Protein AF-A0A0S3SIQ0-F1 (afdb_monomer)

Organism: NCBI:txid157739

Structure (mmCIF, N/CA/C/O backbone):
data_AF-A0A0S3SIQ0-F1
#
_entry.id   AF-A0A0S3SIQ0-F1
#
loop_
_atom_site.group_PDB
_atom_site.id
_atom_site.type_symbol
_atom_site.label_atom_id
_atom_site.label_alt_id
_atom_site.label_comp_id
_atom_site.label_asym_id
_atom_site.label_entity_id
_atom_site.label_seq_id
_atom_site.pdbx_PDB_ins_code
_atom_site.Cartn_x
_atom_site.Cartn_y
_atom_site.Cartn_z
_atom_site.occupancy
_atom_site.B_iso_or_equiv
_atom_site.auth_seq_id
_atom_site.auth_comp_id
_atom_site.auth_asym_id
_atom_site.auth_atom_id
_atom_site.pdbx_PDB_model_num
ATOM 1 N N . MET A 1 1 ? -36.159 7.176 10.124 1.00 36.25 1 MET A N 1
ATOM 2 C CA . MET A 1 1 ? -34.845 6.523 9.912 1.00 36.25 1 MET A CA 1
ATOM 3 C C . MET A 1 1 ? -35.014 5.472 8.821 1.00 36.25 1 MET A C 1
ATOM 5 O O . MET A 1 1 ? -35.773 4.533 9.019 1.00 36.25 1 MET A O 1
ATOM 9 N N . LYS A 1 2 ? -34.437 5.676 7.630 1.00 32.75 2 LYS A N 1
ATOM 10 C CA . LYS A 1 2 ? -34.607 4.753 6.494 1.00 32.75 2 LYS A CA 1
ATOM 11 C C . LYS A 1 2 ? -33.638 3.574 6.658 1.00 32.75 2 LYS A C 1
ATOM 13 O O . LYS A 1 2 ? -32.432 3.788 6.715 1.00 32.75 2 LYS A O 1
ATOM 18 N N . LYS A 1 3 ? -34.181 2.356 6.778 1.00 36.84 3 LYS A N 1
ATOM 19 C CA . LYS A 1 3 ? -33.429 1.091 6.832 1.00 36.84 3 LYS A CA 1
ATOM 20 C C . LYS A 1 3 ? -32.634 0.913 5.535 1.00 36.84 3 LYS A C 1
ATOM 22 O O . LYS A 1 3 ? -33.219 0.903 4.454 1.00 36.84 3 LYS A O 1
ATOM 27 N N . VAL A 1 4 ? -31.319 0.758 5.654 1.00 33.44 4 VAL A N 1
ATOM 28 C CA . VAL A 1 4 ? -30.451 0.325 4.555 1.00 33.44 4 VAL A CA 1
ATOM 29 C C . VAL A 1 4 ? -30.659 -1.181 4.376 1.00 33.44 4 VAL A C 1
ATOM 31 O O . VAL A 1 4 ? -30.561 -1.932 5.344 1.00 33.44 4 VAL A O 1
ATOM 34 N N . LYS A 1 5 ? -31.024 -1.613 3.165 1.00 36.88 5 LYS A N 1
ATOM 35 C CA . LYS A 1 5 ? -31.158 -3.036 2.817 1.00 36.88 5 LYS A CA 1
ATOM 36 C C . LYS A 1 5 ? -29.763 -3.669 2.662 1.00 36.88 5 LYS A C 1
ATOM 38 O O . LYS A 1 5 ? -28.873 -2.975 2.166 1.00 36.88 5 LYS A O 1
ATOM 43 N N . PRO A 1 6 ? -29.565 -4.950 3.026 1.00 37.06 6 PRO A N 1
ATOM 44 C CA . PRO A 1 6 ? -28.314 -5.651 2.759 1.00 37.06 6 PRO A CA 1
ATOM 45 C C . PRO A 1 6 ? -28.150 -5.833 1.250 1.00 37.06 6 PRO A C 1
ATOM 47 O O . PRO A 1 6 ? -29.109 -6.171 0.551 1.00 37.06 6 PRO A O 1
ATOM 50 N N . LEU A 1 7 ? -26.948 -5.553 0.754 1.00 34.66 7 LEU A N 1
ATOM 51 C CA . LEU A 1 7 ? -26.602 -5.709 -0.649 1.00 34.66 7 LEU A CA 1
ATOM 52 C C . LEU A 1 7 ? -26.601 -7.204 -0.988 1.00 34.66 7 LEU A C 1
ATOM 54 O O . LEU A 1 7 ? -25.866 -7.979 -0.387 1.00 34.66 7 LEU A O 1
ATOM 58 N N . LEU A 1 8 ? -27.481 -7.551 -1.922 1.00 37.09 8 LEU A N 1
ATOM 59 C CA . LEU A 1 8 ? -27.685 -8.844 -2.563 1.00 37.09 8 LEU A CA 1
ATOM 60 C C . LEU A 1 8 ? -26.378 -9.645 -2.716 1.00 37.09 8 LEU A C 1
ATOM 62 O O . LEU A 1 8 ? -25.477 -9.233 -3.449 1.00 37.09 8 LEU A O 1
ATOM 66 N N . GLU A 1 9 ? -26.305 -10.793 -2.040 1.00 37.03 9 GLU A N 1
ATOM 67 C CA . GLU A 1 9 ? -25.296 -11.815 -2.308 1.00 37.03 9 GLU A CA 1
ATOM 68 C C . GLU A 1 9 ? -25.496 -12.339 -3.734 1.00 37.03 9 GLU A C 1
ATOM 70 O O . GLU A 1 9 ? -26.557 -12.864 -4.076 1.00 37.03 9 GLU A O 1
ATOM 75 N N . ILE A 1 10 ? -24.483 -12.160 -4.582 1.00 32.88 10 ILE A N 1
ATOM 76 C CA . ILE A 1 10 ? -24.425 -12.789 -5.901 1.00 32.88 10 ILE A CA 1
ATOM 77 C C . ILE A 1 10 ? -23.584 -14.061 -5.735 1.00 32.88 10 ILE A C 1
ATOM 79 O O . ILE A 1 10 ? -22.395 -13.948 -5.421 1.00 32.88 10 ILE A O 1
ATOM 83 N N . PRO A 1 11 ? -24.153 -15.262 -5.939 1.00 31.03 11 PRO A N 1
ATOM 84 C CA . PRO A 1 11 ? -23.403 -16.499 -5.805 1.00 31.03 11 PRO A CA 1
ATOM 85 C C . PRO A 1 11 ? -22.402 -16.627 -6.958 1.00 31.03 11 PRO A C 1
ATOM 87 O O . PRO A 1 11 ? -22.773 -16.515 -8.126 1.00 31.03 11 PRO A O 1
ATOM 90 N N . GLY A 1 12 ? -21.130 -16.876 -6.628 1.00 34.91 12 GLY A N 1
ATOM 91 C CA . GLY A 1 12 ? -20.124 -17.341 -7.593 1.00 34.91 12 GLY A CA 1
ATOM 92 C C . GLY A 1 12 ? -19.044 -16.345 -8.034 1.00 34.91 12 GLY A C 1
ATOM 93 O O . GLY A 1 12 ? -18.314 -16.644 -8.973 1.00 34.91 12 GLY A O 1
ATOM 94 N N . ALA A 1 13 ? -18.880 -15.195 -7.373 1.00 33.84 13 ALA A N 1
ATOM 95 C CA . ALA A 1 13 ? -17.825 -14.226 -7.702 1.00 33.84 13 ALA A CA 1
ATOM 96 C C . ALA A 1 13 ? -16.795 -14.040 -6.570 1.00 33.84 13 ALA A C 1
ATOM 98 O O . ALA A 1 13 ? -16.450 -12.915 -6.203 1.00 33.84 13 ALA A O 1
ATOM 99 N N . GLU A 1 14 ? -16.237 -15.150 -6.084 1.00 39.62 14 GLU A N 1
ATOM 100 C CA . GLU A 1 14 ? -14.993 -15.241 -5.288 1.00 39.62 14 GLU A CA 1
ATOM 101 C C . GLU A 1 14 ? -13.758 -14.865 -6.144 1.00 39.62 14 GLU A C 1
ATOM 103 O O . GLU A 1 14 ? -12.730 -15.539 -6.166 1.00 39.62 14 GLU A O 1
ATOM 108 N N . SER A 1 15 ? -13.856 -13.802 -6.946 1.00 45.03 15 SER A N 1
ATOM 109 C CA . SER A 1 15 ? -12.747 -13.308 -7.756 1.00 45.03 15 SER A CA 1
ATOM 110 C C . SER A 1 15 ? -12.160 -12.090 -7.068 1.00 45.03 15 SER A C 1
ATOM 112 O O . SER A 1 15 ? -12.886 -11.167 -6.712 1.00 45.03 15 SER A O 1
ATOM 114 N N . LYS A 1 16 ? -10.832 -12.067 -6.928 1.00 47.09 16 LYS A N 1
ATOM 115 C CA . LYS A 1 16 ? -10.005 -10.963 -6.404 1.00 47.09 16 LYS A CA 1
ATOM 116 C C . LYS A 1 16 ? -10.509 -9.560 -6.808 1.00 47.09 16 LYS A C 1
ATOM 118 O O . LYS A 1 16 ? -10.341 -8.606 -6.064 1.00 47.09 16 LYS A O 1
ATOM 123 N N . LEU A 1 17 ? -11.194 -9.429 -7.942 1.00 40.84 17 LEU A N 1
ATOM 124 C CA . LEU A 1 17 ? -11.842 -8.212 -8.423 1.00 40.84 17 LEU A CA 1
ATOM 125 C C . LEU A 1 17 ? -12.930 -7.624 -7.490 1.00 40.84 17 LEU A C 1
ATOM 127 O O . LEU A 1 17 ? -13.085 -6.404 -7.458 1.00 40.84 17 LEU A O 1
ATOM 131 N N . SER A 1 18 ? -13.686 -8.434 -6.740 1.00 50.06 18 SER A N 1
ATOM 132 C CA . SER A 1 18 ? -14.728 -7.956 -5.809 1.00 50.06 18 SER A CA 1
ATOM 133 C C . SER A 1 18 ? -14.123 -7.252 -4.588 1.00 50.06 18 SER A C 1
ATOM 135 O O . SER A 1 18 ? -14.560 -6.158 -4.229 1.00 50.06 18 SER A O 1
ATOM 137 N N . LEU A 1 19 ? -13.034 -7.804 -4.044 1.00 50.53 19 LEU A N 1
ATOM 138 C CA . LEU A 1 19 ? -12.2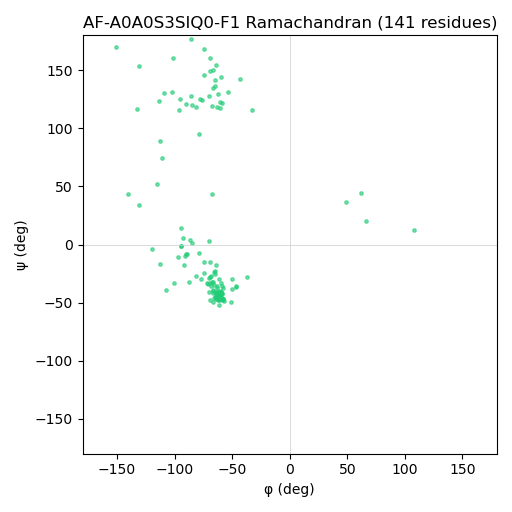03 -7.190 -3.000 1.00 50.53 19 LEU A CA 1
ATOM 139 C C . LEU A 1 19 ? -11.618 -5.841 -3.450 1.00 50.53 19 LEU A C 1
ATOM 141 O O . LEU A 1 19 ? -11.671 -4.857 -2.715 1.00 50.53 19 LEU A O 1
ATOM 145 N N . TRP A 1 20 ? -11.136 -5.748 -4.692 1.00 46.38 20 TRP A N 1
ATOM 146 C CA . TRP A 1 20 ? -10.604 -4.492 -5.238 1.00 46.38 20 TRP A CA 1
ATOM 147 C C . TRP A 1 20 ? -11.689 -3.442 -5.519 1.00 46.38 20 TRP A C 1
ATOM 149 O O . TRP A 1 20 ? -11.465 -2.248 -5.317 1.00 46.38 20 TRP A O 1
ATOM 159 N N . LYS A 1 21 ? -12.892 -3.861 -5.925 1.00 42.53 21 LYS A N 1
ATOM 160 C CA . LYS A 1 21 ? -14.045 -2.957 -6.067 1.00 42.53 21 LYS A CA 1
ATOM 161 C C . LYS A 1 21 ? -14.503 -2.403 -4.714 1.00 42.53 21 LYS A C 1
ATOM 163 O O . LYS A 1 21 ? -14.793 -1.211 -4.625 1.00 42.53 21 LYS A O 1
ATOM 168 N N . ALA A 1 22 ? -14.503 -3.226 -3.662 1.00 52.00 22 ALA A N 1
ATOM 169 C CA . ALA A 1 22 ? -14.759 -2.776 -2.294 1.00 52.00 22 ALA A CA 1
ATOM 170 C C . ALA A 1 22 ? -13.680 -1.789 -1.798 1.00 52.00 22 ALA A C 1
ATOM 172 O O . ALA A 1 22 ? -14.015 -0.782 -1.172 1.00 52.00 22 ALA A O 1
ATOM 173 N N . ASN A 1 23 ? -12.409 -2.001 -2.170 1.00 51.56 23 ASN A N 1
ATOM 174 C CA . ASN A 1 23 ? -11.309 -1.075 -1.868 1.00 51.56 23 ASN A CA 1
ATOM 175 C C . ASN A 1 23 ? -11.546 0.333 -2.440 1.00 51.56 23 ASN A C 1
ATOM 177 O O . ASN A 1 23 ? -11.226 1.313 -1.774 1.00 51.56 23 ASN A O 1
ATOM 181 N N . LEU A 1 24 ? -12.169 0.472 -3.617 1.00 49.06 24 LEU A N 1
ATOM 182 C CA . LEU A 1 24 ? -12.408 1.784 -4.235 1.00 49.06 24 LEU A CA 1
ATOM 183 C C . LEU A 1 24 ? -13.416 2.659 -3.468 1.00 49.06 24 LEU A C 1
ATOM 185 O O . LEU A 1 24 ? -13.282 3.882 -3.432 1.00 49.06 24 LEU A O 1
ATOM 189 N N . ALA A 1 25 ? -14.410 2.057 -2.810 1.00 45.50 25 ALA A N 1
ATOM 190 C CA . ALA A 1 25 ? -15.337 2.803 -1.953 1.00 45.50 25 ALA A CA 1
ATOM 191 C C . ALA A 1 25 ? -14.625 3.400 -0.719 1.00 45.50 25 ALA A C 1
ATOM 193 O O . ALA A 1 25 ? -15.046 4.429 -0.185 1.00 45.50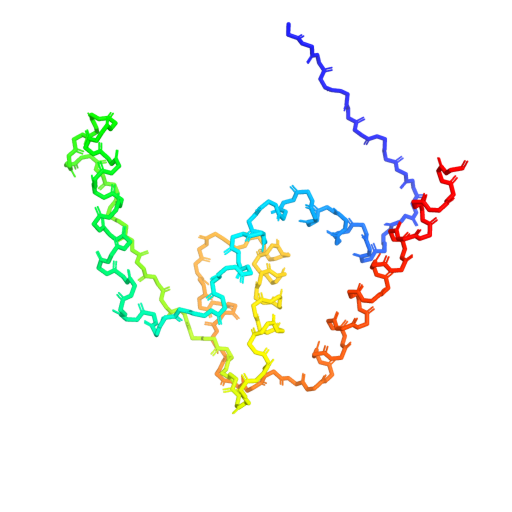 25 ALA A O 1
ATOM 194 N N . LEU A 1 26 ? -13.494 2.801 -0.329 1.00 47.78 26 LEU A N 1
ATOM 195 C CA . LEU A 1 26 ? -12.584 3.261 0.719 1.00 47.78 26 LEU A CA 1
ATOM 196 C C . LEU A 1 26 ? -11.441 4.148 0.180 1.00 47.78 26 LEU A C 1
ATOM 198 O O . LEU A 1 26 ? -10.584 4.544 0.962 1.00 47.78 26 LEU A O 1
ATOM 202 N N . MET A 1 27 ? -11.433 4.506 -1.117 1.00 42.16 27 MET A N 1
ATOM 203 C CA . MET A 1 27 ? -10.381 5.292 -1.796 1.00 42.16 27 MET A CA 1
ATOM 204 C C . MET A 1 27 ? -10.627 6.809 -1.886 1.00 42.16 27 MET A C 1
ATOM 206 O O . MET A 1 27 ? -9.888 7.515 -2.571 1.00 42.16 27 MET A O 1
ATOM 210 N N . LYS A 1 28 ? -11.582 7.375 -1.139 1.00 40.41 28 LYS A N 1
ATOM 211 C CA . LYS A 1 28 ? -11.570 8.825 -0.834 1.00 40.41 28 LYS A CA 1
ATOM 212 C C . LYS A 1 28 ? -10.188 9.364 -0.376 1.00 40.41 28 LYS A C 1
ATOM 214 O O . LYS A 1 28 ? -9.844 10.470 -0.786 1.00 40.41 28 LYS A O 1
ATOM 219 N N . PRO A 1 29 ? -9.352 8.619 0.376 1.00 42.19 29 PRO A N 1
ATOM 220 C CA . PRO A 1 29 ? -7.973 9.012 0.681 1.00 42.19 29 PRO A CA 1
ATOM 221 C C . PRO A 1 29 ? -6.985 8.987 -0.499 1.00 42.19 29 PRO A C 1
ATOM 223 O O . PRO A 1 29 ? -5.924 9.592 -0.381 1.00 42.19 29 PRO A O 1
ATOM 226 N N . LEU A 1 30 ? -7.281 8.354 -1.643 1.00 36.59 30 LEU A N 1
ATOM 227 C CA . LEU A 1 30 ? -6.307 8.275 -2.745 1.00 36.59 30 LEU A CA 1
ATOM 228 C C . LEU A 1 30 ? -6.137 9.598 -3.503 1.00 36.59 30 LEU A C 1
ATOM 230 O O . LEU A 1 30 ? -5.060 9.869 -4.027 1.00 36.59 30 LEU A O 1
ATOM 234 N N . LYS A 1 31 ? -7.155 10.470 -3.478 1.00 31.22 31 LYS A N 1
ATOM 235 C CA . LYS A 1 31 ? -7.026 11.848 -3.976 1.00 31.22 31 LYS A CA 1
ATOM 236 C C . LYS A 1 31 ? -6.067 12.678 -3.109 1.00 31.22 31 LYS A C 1
ATOM 238 O O . LYS A 1 31 ? -5.345 13.505 -3.644 1.00 31.22 31 LYS A O 1
ATOM 243 N N . ALA A 1 32 ? -6.004 12.399 -1.804 1.00 34.59 32 ALA A N 1
ATOM 244 C CA . ALA A 1 32 ? -5.030 13.012 -0.897 1.00 34.59 32 ALA A CA 1
ATOM 245 C C . ALA A 1 32 ? -3.624 12.397 -1.042 1.00 34.59 32 ALA A C 1
ATOM 247 O O . ALA A 1 32 ? -2.625 13.079 -0.837 1.00 34.59 32 ALA A O 1
ATOM 248 N N . ALA A 1 33 ? -3.532 11.118 -1.424 1.00 35.84 33 ALA A N 1
ATOM 249 C CA . ALA A 1 33 ? -2.256 10.436 -1.637 1.00 35.84 33 ALA A CA 1
ATOM 250 C C . ALA A 1 33 ? -1.521 10.915 -2.903 1.00 35.84 33 ALA A C 1
ATOM 252 O O . ALA A 1 33 ? -0.293 10.980 -2.895 1.00 35.84 33 ALA A O 1
ATOM 253 N N . LEU A 1 34 ? -2.247 11.291 -3.966 1.00 35.91 34 LEU A N 1
ATOM 254 C CA . LEU A 1 34 ? -1.637 11.805 -5.201 1.00 35.91 34 LEU A CA 1
ATOM 255 C C . LEU A 1 34 ? -1.009 13.200 -5.024 1.00 35.91 34 LEU A C 1
ATOM 257 O O . LEU A 1 34 ? -0.022 13.507 -5.679 1.00 35.91 34 LEU A O 1
ATOM 261 N N . GLU A 1 35 ? -1.522 14.023 -4.103 1.00 31.83 35 GLU A N 1
ATOM 262 C CA . GLU A 1 35 ? -0.885 15.297 -3.718 1.00 31.83 35 GLU A CA 1
ATOM 263 C C . GLU A 1 35 ? 0.364 15.092 -2.836 1.00 31.83 35 GLU A C 1
ATOM 265 O O . GLU A 1 35 ? 1.185 15.996 -2.693 1.00 31.83 35 GLU A O 1
ATOM 270 N N . PHE A 1 36 ? 0.550 13.895 -2.269 1.00 38.72 36 PHE A N 1
ATOM 271 C CA . PHE A 1 36 ? 1.625 13.587 -1.321 1.00 38.72 36 PHE A CA 1
ATOM 272 C C . PHE A 1 36 ? 2.913 13.057 -1.968 1.00 38.72 36 PHE A C 1
ATOM 274 O O . PHE A 1 36 ? 3.940 12.973 -1.294 1.00 38.72 36 PHE A O 1
ATOM 281 N N . SER A 1 37 ? 2.903 12.725 -3.266 1.00 36.69 37 SER A N 1
ATOM 282 C CA . SER A 1 37 ? 4.063 12.152 -3.976 1.00 36.69 37 SER A CA 1
ATOM 283 C C . SER A 1 37 ? 5.221 13.137 -4.189 1.00 36.69 37 SER A C 1
ATOM 285 O O . SER A 1 37 ? 6.218 12.792 -4.816 1.00 36.69 37 SER A O 1
ATOM 287 N N . MET A 1 38 ? 5.093 14.361 -3.672 1.00 34.22 38 MET A N 1
ATOM 288 C CA . MET A 1 38 ? 6.037 15.460 -3.843 1.00 34.22 38 MET A CA 1
ATOM 289 C C . MET A 1 38 ? 6.389 16.121 -2.498 1.00 34.22 38 MET A C 1
ATOM 291 O O . MET A 1 38 ? 6.550 17.333 -2.444 1.00 34.22 38 MET A O 1
ATOM 295 N N . TRP A 1 39 ? 6.453 15.380 -1.384 1.00 38.84 39 TRP A N 1
ATOM 296 C CA . TRP A 1 39 ? 6.737 15.961 -0.058 1.00 38.84 39 TRP A CA 1
ATOM 297 C C . TRP A 1 39 ? 7.848 15.219 0.718 1.00 38.84 39 TRP A C 1
ATOM 299 O O . TRP A 1 39 ? 8.118 14.049 0.454 1.00 38.84 39 TRP A O 1
ATOM 309 N N . PRO A 1 40 ? 8.554 15.923 1.626 1.00 41.72 40 PRO A N 1
ATOM 310 C CA . PRO A 1 40 ? 9.903 15.583 2.082 1.00 41.72 40 PRO A CA 1
ATOM 311 C C . PRO A 1 40 ? 9.946 14.384 3.039 1.00 41.72 40 PRO A C 1
ATOM 313 O O . PRO A 1 40 ? 8.928 13.938 3.560 1.00 41.72 40 PRO A O 1
ATOM 316 N N . HIS A 1 41 ? 11.158 13.881 3.299 1.00 49.75 41 HIS A N 1
ATOM 317 C CA . HIS A 1 41 ? 11.426 12.735 4.171 1.00 49.75 41 HIS A CA 1
ATOM 318 C C . HIS A 1 41 ? 10.611 12.751 5.491 1.00 49.75 41 HIS A C 1
ATOM 320 O O . HIS A 1 41 ? 10.484 13.818 6.110 1.00 49.75 41 HIS A O 1
ATOM 326 N N . PRO A 1 42 ? 10.135 11.581 5.984 1.00 47.94 42 PRO A N 1
ATOM 327 C CA . PRO A 1 42 ? 9.179 11.445 7.101 1.00 47.94 42 PRO A CA 1
ATOM 328 C C . PRO A 1 42 ? 9.537 12.225 8.375 1.00 47.94 42 PRO A C 1
ATOM 330 O O . PRO A 1 42 ? 8.661 12.683 9.112 1.00 47.94 42 PRO A O 1
ATO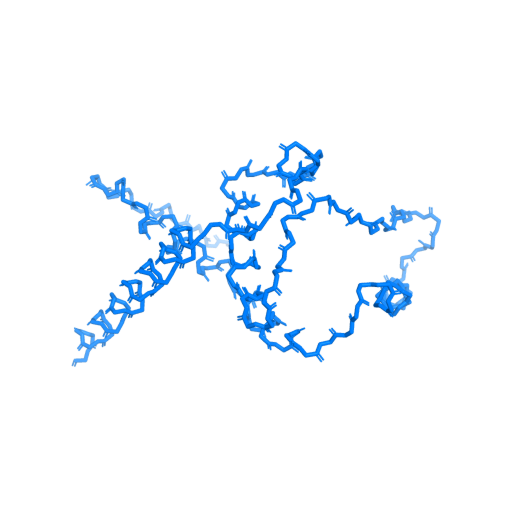M 333 N N . LEU A 1 43 ? 10.835 12.421 8.612 1.00 49.69 43 LEU A N 1
ATOM 334 C CA . LEU A 1 43 ? 11.386 13.125 9.770 1.00 49.69 43 LEU A CA 1
ATOM 335 C C . LEU A 1 43 ? 11.021 14.622 9.808 1.00 49.69 43 LEU A C 1
ATOM 337 O O . LEU A 1 43 ? 10.977 15.213 10.881 1.00 49.69 43 LEU A O 1
ATOM 341 N N . THR A 1 44 ? 10.692 15.232 8.666 1.00 56.59 44 THR A N 1
ATOM 342 C CA . THR A 1 44 ? 10.342 16.665 8.572 1.00 56.59 44 THR A CA 1
ATOM 343 C C . THR A 1 44 ? 8.838 16.949 8.699 1.00 56.59 44 THR A C 1
ATOM 345 O O . THR A 1 44 ? 8.436 18.080 8.981 1.00 56.59 44 THR A O 1
ATOM 348 N N . LEU A 1 45 ? 7.993 15.927 8.524 1.00 62.00 45 LEU A N 1
ATOM 349 C CA . LEU A 1 45 ? 6.529 16.030 8.584 1.00 62.00 45 LEU A CA 1
ATOM 350 C C . LEU A 1 45 ? 5.976 15.868 10.002 1.00 62.00 45 LEU A C 1
ATOM 352 O O . LEU A 1 45 ? 4.985 16.510 10.351 1.00 62.00 45 LEU A O 1
ATOM 356 N N . SER A 1 46 ? 6.634 15.051 10.827 1.00 68.81 46 SER A N 1
ATOM 357 C CA . SER A 1 46 ? 6.194 14.727 12.190 1.00 68.81 46 SER A CA 1
ATOM 358 C C . SER A 1 46 ? 5.864 15.967 13.048 1.00 68.81 46 SER A C 1
ATOM 360 O O . SER A 1 46 ? 4.740 16.048 13.559 1.00 68.81 46 SER A O 1
ATOM 362 N N . PRO A 1 47 ? 6.732 17.001 13.136 1.00 75.44 47 PRO A N 1
ATOM 363 C CA . PRO A 1 47 ? 6.437 18.187 13.943 1.00 75.44 47 PRO A CA 1
ATOM 364 C C . PRO A 1 47 ? 5.245 18.997 13.418 1.00 75.44 47 PRO A C 1
ATOM 366 O O . PRO A 1 47 ? 4.482 19.560 14.205 1.00 75.44 47 PRO A O 1
ATOM 369 N N . LYS A 1 48 ? 5.068 19.054 12.090 1.00 80.62 48 LYS A N 1
ATOM 370 C CA . LYS A 1 48 ? 3.966 19.789 11.451 1.00 80.62 48 LYS A CA 1
ATOM 371 C C . LYS A 1 48 ? 2.631 19.104 11.726 1.00 80.62 48 LYS A C 1
ATOM 373 O O . LYS A 1 48 ? 1.699 19.760 12.175 1.00 80.62 48 LYS A O 1
ATOM 378 N N . ILE A 1 49 ? 2.569 17.785 11.537 1.00 79.06 49 ILE A N 1
ATOM 379 C CA . ILE A 1 49 ? 1.367 16.982 11.796 1.00 79.06 49 ILE A CA 1
ATOM 380 C C . ILE A 1 49 ? 0.966 17.082 13.272 1.00 79.06 49 ILE A C 1
ATOM 38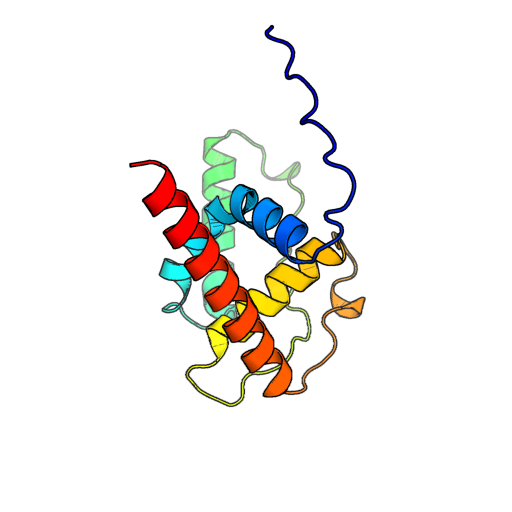2 O O . ILE A 1 49 ? -0.207 17.298 13.578 1.00 79.06 49 ILE A O 1
ATOM 386 N N . LEU A 1 50 ? 1.933 16.976 14.190 1.00 79.06 50 LEU A N 1
ATOM 387 C CA . LEU A 1 50 ? 1.662 17.076 15.623 1.00 79.06 50 LEU A CA 1
ATOM 388 C C . LEU A 1 50 ? 1.096 18.455 15.998 1.00 79.06 50 LEU A C 1
ATOM 390 O O . LEU A 1 50 ? 0.101 18.532 16.719 1.00 79.06 50 LEU A O 1
ATOM 394 N N . ARG A 1 51 ? 1.676 19.535 15.457 1.00 80.44 51 ARG A N 1
ATOM 395 C CA . ARG A 1 51 ? 1.202 20.910 15.676 1.00 80.44 51 ARG A CA 1
ATOM 396 C C . ARG A 1 51 ? -0.199 21.135 15.102 1.00 80.44 51 ARG A C 1
ATOM 398 O O . ARG A 1 51 ? -1.037 21.744 15.762 1.00 80.44 51 ARG A O 1
ATOM 405 N N . SER A 1 52 ? -0.477 20.622 13.904 1.00 82.25 52 SER A N 1
ATOM 406 C CA . SER A 1 52 ? -1.810 20.695 13.293 1.00 82.25 52 SER A CA 1
ATOM 407 C C . SER A 1 52 ? -2.858 19.944 14.117 1.00 82.25 52 SER A C 1
ATOM 409 O O . SER A 1 52 ? -3.952 20.464 14.338 1.00 82.25 52 SER A O 1
ATOM 411 N N . LEU A 1 53 ? -2.525 18.755 14.632 1.00 77.81 53 LEU A N 1
ATOM 412 C CA . LEU A 1 53 ? -3.424 17.994 15.501 1.00 77.81 53 LEU A CA 1
ATOM 413 C C . LEU A 1 53 ? -3.697 18.728 16.820 1.00 77.81 53 LEU A C 1
ATOM 415 O O . LEU A 1 53 ? -4.831 18.746 17.309 1.00 77.81 53 LEU A O 1
ATOM 419 N N . GLU A 1 54 ? -2.666 19.344 17.397 1.00 81.25 54 GLU A N 1
ATOM 420 C CA . GLU A 1 54 ? -2.815 20.153 18.600 1.00 81.25 54 GLU A CA 1
ATOM 421 C C . GLU A 1 54 ? -3.757 21.338 18.360 1.00 81.25 54 GLU A C 1
ATOM 423 O O . GLU A 1 54 ? -4.689 21.536 19.143 1.00 81.25 54 GLU A O 1
ATOM 428 N N . ALA A 1 55 ? -3.562 22.079 17.267 1.00 83.25 55 ALA A N 1
ATOM 429 C CA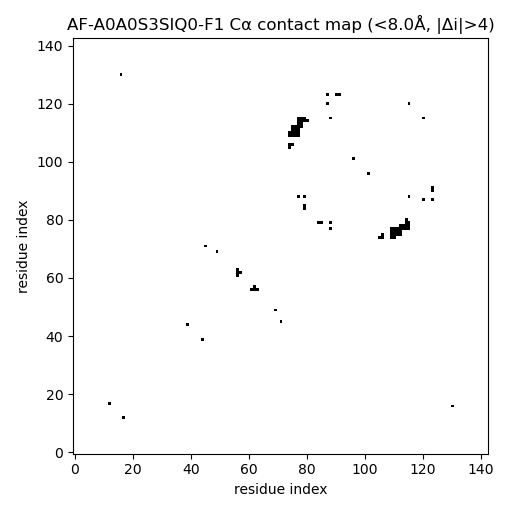 . ALA A 1 55 ? -4.421 23.195 16.882 1.00 83.25 55 ALA A CA 1
ATOM 430 C C . ALA A 1 55 ? -5.881 22.754 16.682 1.00 83.25 55 ALA A C 1
ATOM 432 O O . ALA A 1 55 ? -6.785 23.351 17.264 1.00 83.25 55 ALA A O 1
ATOM 433 N N . HIS A 1 56 ? -6.120 21.660 15.951 1.00 82.19 56 HIS A N 1
ATOM 434 C CA . HIS A 1 56 ? -7.465 21.102 15.771 1.00 82.19 56 HIS A CA 1
ATOM 435 C C . HIS A 1 56 ? -8.122 20.721 17.108 1.00 82.19 56 HIS A C 1
ATOM 437 O O . HIS A 1 56 ? -9.298 20.998 17.334 1.00 82.19 56 HIS A O 1
ATOM 443 N N . SER A 1 57 ? -7.361 20.119 18.026 1.00 79.44 57 SER A N 1
ATOM 444 C CA . SER A 1 57 ? -7.873 19.744 19.351 1.00 79.44 57 SER A CA 1
ATOM 445 C C . SER A 1 57 ? -8.306 20.965 20.167 1.00 79.44 57 SER A C 1
ATOM 447 O O . SER A 1 57 ? -9.356 20.927 20.807 1.00 79.44 57 SER A O 1
ATOM 449 N N . ARG A 1 58 ? -7.523 22.055 20.110 1.00 82.69 58 ARG A N 1
ATOM 450 C CA . ARG A 1 58 ? -7.851 23.331 20.766 1.00 82.69 58 ARG A CA 1
ATOM 451 C C . ARG A 1 58 ? -9.140 23.930 20.198 1.00 82.69 58 ARG A C 1
ATOM 453 O O . ARG A 1 58 ? -10.006 24.320 20.971 1.00 82.69 58 ARG A O 1
ATOM 460 N N . LEU A 1 59 ? -9.305 23.923 18.872 1.00 86.00 59 LEU A N 1
ATOM 461 C CA . LEU A 1 59 ? -10.532 24.394 18.209 1.00 86.00 59 LEU A CA 1
ATOM 462 C C . LEU A 1 59 ? -11.776 23.585 18.604 1.00 86.00 59 LEU A C 1
ATOM 464 O O . LEU A 1 59 ? -12.878 24.118 18.633 1.00 86.00 59 LEU A O 1
ATOM 468 N N . ARG A 1 60 ? -11.607 22.301 18.927 1.00 83.06 60 ARG A N 1
ATOM 469 C CA . ARG A 1 60 ? -12.691 21.412 19.372 1.00 83.06 60 ARG A CA 1
ATOM 470 C C . ARG A 1 60 ? -12.982 21.501 20.875 1.00 83.06 60 ARG A C 1
ATOM 472 O O . ARG A 1 60 ? -13.831 20.753 21.347 1.00 83.06 60 ARG A O 1
ATOM 479 N N . GLY A 1 61 ? -12.274 22.355 21.622 1.00 83.00 61 GLY A N 1
ATOM 480 C CA . GLY A 1 61 ? -12.434 22.487 23.074 1.00 83.00 61 GLY A CA 1
ATOM 481 C C . GLY A 1 61 ? -12.003 21.246 23.863 1.00 83.00 61 GLY A C 1
ATOM 482 O O . GLY A 1 61 ? -12.436 21.064 24.996 1.00 83.00 61 GLY A O 1
ATOM 483 N N . VAL A 1 62 ? -11.177 20.367 23.278 1.00 76.12 62 VAL A N 1
ATOM 484 C CA . VAL A 1 62 ? -10.732 19.130 23.936 1.00 76.12 62 VAL A CA 1
ATOM 485 C C . VAL A 1 62 ? -9.508 19.434 24.814 1.00 76.12 62 VAL A C 1
ATOM 487 O O . VAL A 1 62 ? -8.479 19.859 24.274 1.00 76.12 62 VAL A O 1
ATOM 490 N N . PRO A 1 63 ? -9.571 19.203 26.143 1.00 67.69 63 PRO A N 1
ATOM 491 C CA . PRO A 1 63 ? -8.454 19.455 27.050 1.00 67.69 63 PRO A CA 1
ATOM 492 C C . PRO A 1 63 ? -7.216 18.638 26.678 1.00 67.69 63 PRO A C 1
ATOM 494 O O . PRO A 1 63 ? -7.312 17.484 26.266 1.00 67.69 63 PRO A O 1
ATOM 497 N N . SER A 1 64 ? -6.025 19.210 26.862 1.00 62.34 64 SER A N 1
ATOM 498 C CA . SER A 1 64 ? -4.766 18.564 26.477 1.00 62.34 64 SER A CA 1
ATOM 499 C C . SER A 1 64 ? -4.446 17.283 27.257 1.00 62.34 64 SER A C 1
ATOM 501 O O . SER A 1 64 ? -3.737 16.425 26.730 1.00 62.34 64 SER A O 1
ATOM 503 N N . ILE A 1 65 ? -4.989 17.168 28.472 1.00 61.84 65 ILE A N 1
ATOM 504 C CA . ILE A 1 65 ? -4.701 16.143 29.487 1.00 61.84 65 ILE A CA 1
ATOM 505 C C . ILE A 1 65 ? -5.462 14.830 29.229 1.00 61.84 65 ILE A C 1
ATOM 507 O O . ILE A 1 65 ? -4.964 13.762 29.566 1.00 61.84 65 ILE A O 1
ATOM 511 N N . SER A 1 66 ? -6.627 14.870 28.570 1.00 58.81 66 SER A N 1
ATOM 512 C CA . SER A 1 66 ? -7.418 13.668 28.241 1.00 58.81 66 SER A CA 1
ATOM 513 C C . SER A 1 66 ? -7.005 13.000 26.922 1.00 58.81 66 SER A C 1
ATOM 515 O O . SER A 1 66 ? -7.642 12.048 26.469 1.00 58.81 66 SER A O 1
ATOM 517 N N . ARG A 1 67 ? -5.950 13.498 26.263 1.00 62.72 67 ARG A N 1
ATOM 518 C CA . ARG A 1 67 ? -5.565 13.048 24.922 1.00 62.72 67 ARG A CA 1
ATOM 519 C C . ARG A 1 67 ? -4.679 11.812 24.980 1.00 62.72 67 ARG A C 1
ATOM 521 O O . ARG A 1 67 ? -3.598 11.834 25.567 1.00 62.72 67 ARG A O 1
ATOM 528 N N . LYS A 1 68 ? -5.063 10.773 24.233 1.00 66.88 68 LYS A N 1
ATOM 529 C CA . LYS A 1 68 ? -4.126 9.719 23.834 1.00 66.88 68 LYS A CA 1
ATOM 530 C C . LYS A 1 68 ? -3.013 10.375 23.012 1.00 66.88 68 LYS A C 1
ATOM 532 O O . LYS A 1 68 ? -3.282 10.976 21.971 1.00 66.88 68 LYS A O 1
ATOM 537 N N . LYS A 1 69 ? -1.772 10.314 23.503 1.00 70.94 69 LYS A N 1
ATOM 538 C CA . LYS A 1 69 ? -0.609 10.891 22.817 1.00 70.94 69 LYS A CA 1
ATOM 539 C C . LYS A 1 69 ? -0.488 10.245 21.438 1.00 70.94 69 LYS A C 1
ATOM 541 O O . LYS A 1 69 ? -0.384 9.023 21.347 1.00 70.94 69 LYS A O 1
ATOM 546 N N . MET A 1 70 ? -0.520 11.053 20.378 1.00 71.69 70 MET A N 1
ATOM 547 C CA . MET A 1 70 ? -0.289 10.540 19.031 1.00 71.69 70 MET A CA 1
ATOM 548 C C . MET A 1 70 ? 1.127 9.975 18.953 1.00 71.69 70 MET A C 1
ATOM 550 O O . MET A 1 70 ? 2.090 10.634 19.347 1.00 71.69 70 MET A O 1
ATOM 554 N N . GLN A 1 71 ? 1.231 8.749 18.455 1.00 73.31 71 GLN A N 1
ATOM 555 C CA . GLN A 1 71 ? 2.497 8.076 18.221 1.00 73.31 71 GLN A CA 1
ATOM 556 C C . GLN A 1 71 ? 2.663 7.904 16.718 1.00 73.31 71 GLN A C 1
ATOM 558 O O . GLN A 1 71 ? 1.796 7.341 16.054 1.00 73.31 71 GLN A O 1
ATOM 563 N N . ILE A 1 72 ? 3.767 8.423 16.191 1.00 76.44 72 ILE A N 1
ATOM 564 C CA . ILE A 1 72 ? 4.191 8.141 14.824 1.00 76.44 72 ILE A CA 1
ATOM 565 C C . ILE A 1 72 ? 5.077 6.906 14.903 1.00 76.44 72 ILE A C 1
ATOM 567 O O . ILE A 1 72 ? 6.078 6.905 15.617 1.00 76.44 72 ILE A O 1
ATOM 571 N N . ILE A 1 73 ? 4.674 5.858 14.195 1.00 78.56 73 ILE A N 1
ATOM 572 C CA . ILE A 1 73 ? 5.406 4.600 14.109 1.00 78.56 73 ILE A CA 1
ATOM 573 C C . ILE A 1 73 ? 5.979 4.516 12.701 1.00 78.56 73 ILE A C 1
ATOM 575 O O . ILE A 1 73 ? 5.253 4.700 11.725 1.00 78.56 73 ILE A O 1
ATOM 579 N N . THR A 1 74 ? 7.271 4.221 12.610 1.00 80.50 74 THR A N 1
ATOM 580 C CA . THR A 1 74 ? 7.955 3.965 11.341 1.00 80.50 74 THR A CA 1
ATOM 581 C C . THR A 1 74 ? 8.351 2.493 11.322 1.00 80.50 74 THR A C 1
ATOM 583 O O . THR A 1 74 ? 9.419 2.156 11.836 1.00 80.50 74 THR A O 1
ATOM 586 N N . PRO A 1 75 ? 7.481 1.597 10.828 1.00 83.25 75 PRO A N 1
ATOM 587 C CA . PRO A 1 75 ? 7.815 0.185 10.746 1.00 83.25 75 PRO A CA 1
ATOM 588 C C . PRO A 1 75 ? 8.896 -0.061 9.686 1.00 83.25 75 PRO A C 1
ATOM 590 O O . PRO A 1 75 ? 9.122 0.763 8.794 1.00 83.25 75 PRO A O 1
ATOM 593 N N . ASN A 1 76 ? 9.570 -1.204 9.788 1.00 84.69 76 ASN A N 1
ATOM 594 C CA . ASN A 1 76 ? 10.618 -1.581 8.850 1.00 84.69 76 ASN A CA 1
ATOM 595 C C . ASN A 1 76 ? 10.004 -2.126 7.549 1.00 84.69 76 ASN A C 1
ATOM 597 O O . ASN A 1 76 ? 9.645 -3.297 7.448 1.00 84.69 76 ASN A O 1
ATOM 601 N N . CYS A 1 77 ? 9.860 -1.257 6.553 1.00 85.25 77 CYS A N 1
ATOM 602 C CA . CYS A 1 77 ? 9.253 -1.600 5.270 1.00 85.25 77 CYS A CA 1
ATOM 603 C C . CYS A 1 77 ? 10.286 -1.835 4.166 1.00 85.25 77 CYS A C 1
ATOM 605 O O . CYS A 1 77 ? 11.413 -1.329 4.218 1.00 85.25 77 CYS A O 1
ATOM 607 N N . ARG A 1 78 ? 9.830 -2.531 3.116 1.00 85.88 78 ARG A N 1
ATOM 608 C CA . ARG A 1 78 ? 10.607 -2.793 1.904 1.00 85.88 78 ARG A CA 1
ATOM 609 C C . ARG A 1 78 ? 11.132 -1.485 1.334 1.00 85.88 78 ARG A C 1
ATOM 611 O O . ARG A 1 78 ? 10.375 -0.522 1.192 1.00 85.88 78 ARG A O 1
ATOM 618 N N . ARG A 1 79 ? 12.425 -1.438 1.016 1.00 85.69 79 ARG A N 1
ATOM 619 C CA . ARG A 1 79 ? 13.075 -0.213 0.539 1.00 85.69 79 ARG A CA 1
ATOM 620 C C . ARG A 1 79 ? 13.114 -0.195 -0.979 1.00 85.69 79 ARG A C 1
ATOM 622 O O . ARG A 1 79 ? 13.661 -1.103 -1.596 1.00 85.69 79 ARG A O 1
ATOM 629 N N . GLN A 1 80 ? 12.584 0.876 -1.564 1.00 86.31 80 GLN A N 1
ATOM 630 C CA . GLN A 1 80 ? 12.767 1.125 -2.989 1.00 86.31 80 GLN A CA 1
ATOM 631 C C . GLN A 1 80 ? 14.247 1.373 -3.295 1.00 86.31 80 GLN A C 1
ATOM 633 O O . GLN A 1 80 ? 14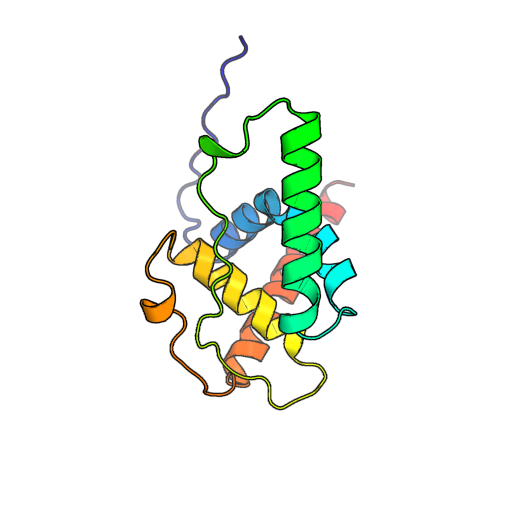.942 2.047 -2.526 1.00 86.31 80 GLN A O 1
ATOM 638 N N . LEU A 1 81 ? 14.701 0.851 -4.431 1.00 85.94 81 LEU A N 1
ATOM 639 C CA . LEU A 1 81 ? 16.040 1.108 -4.957 1.00 85.94 81 LEU A CA 1
ATOM 640 C C . LEU A 1 81 ? 16.002 2.165 -6.067 1.00 85.94 81 LEU A C 1
ATOM 642 O O . LEU A 1 81 ? 16.931 2.962 -6.178 1.00 85.94 81 LEU A O 1
ATOM 646 N N . GLY A 1 82 ? 14.923 2.202 -6.858 1.00 86.25 82 GLY A N 1
ATOM 647 C CA . GLY A 1 82 ? 14.717 3.186 -7.917 1.00 86.25 82 GLY A CA 1
ATOM 648 C C . GLY A 1 82 ? 14.073 4.497 -7.453 1.00 86.25 82 GLY A C 1
ATOM 649 O O . GLY A 1 82 ? 13.673 4.670 -6.300 1.00 86.25 82 GLY A O 1
ATOM 650 N N . SER A 1 83 ? 13.937 5.436 -8.392 1.00 87.12 83 SER A N 1
ATOM 651 C CA . SER A 1 83 ? 13.334 6.760 -8.170 1.00 87.12 83 SER A CA 1
ATOM 652 C C . SER A 1 83 ? 11.854 6.858 -8.564 1.00 87.12 83 SER A C 1
ATOM 654 O O . SER A 1 83 ? 11.207 7.846 -8.227 1.00 87.12 83 SER A O 1
ATOM 656 N N . TYR A 1 84 ? 11.304 5.854 -9.255 1.00 87.81 84 TYR A N 1
ATOM 657 C CA . TYR A 1 84 ? 9.961 5.906 -9.856 1.00 87.81 84 TYR A CA 1
ATOM 658 C C . TYR A 1 84 ? 8.989 4.844 -9.321 1.00 87.81 84 TYR A C 1
ATOM 660 O O . TYR A 1 84 ? 7.816 4.824 -9.689 1.00 87.81 84 TYR A O 1
ATOM 668 N N . GLU A 1 85 ? 9.455 3.949 -8.452 1.00 91.00 85 GLU A N 1
ATOM 669 C CA . GLU A 1 85 ? 8.680 2.782 -8.018 1.00 91.00 85 GLU A CA 1
ATOM 670 C C . GLU A 1 85 ? 7.816 3.063 -6.781 1.00 91.00 85 GLU A C 1
ATOM 672 O O . GLU A 1 85 ? 6.975 2.239 -6.424 1.00 91.00 85 GLU A O 1
ATOM 677 N N . CYS A 1 86 ? 7.981 4.230 -6.143 1.00 89.06 86 CYS A N 1
ATOM 678 C CA . CYS A 1 86 ? 7.349 4.588 -4.868 1.00 89.06 86 CYS A CA 1
ATOM 679 C C . CYS A 1 86 ? 5.834 4.333 -4.848 1.00 89.06 86 CYS A C 1
ATOM 681 O O . CYS A 1 86 ? 5.297 3.838 -3.854 1.00 89.06 86 CYS A O 1
ATOM 683 N N . GLY A 1 87 ? 5.145 4.598 -5.963 1.00 89.75 87 GLY A N 1
ATOM 684 C CA . GLY A 1 87 ? 3.712 4.355 -6.103 1.00 89.75 87 GLY A CA 1
ATOM 685 C C . GLY A 1 87 ? 3.329 2.882 -5.923 1.00 89.75 87 GLY A C 1
ATOM 686 O O . GLY A 1 87 ? 2.340 2.588 -5.252 1.00 89.75 87 GLY A O 1
ATOM 687 N N . TYR A 1 88 ? 4.123 1.943 -6.450 1.00 92.25 88 TYR A N 1
ATOM 688 C CA . TYR A 1 88 ? 3.868 0.504 -6.305 1.00 92.25 88 TYR A CA 1
ATOM 689 C C . TYR A 1 88 ? 4.011 0.043 -4.852 1.00 92.25 88 TYR A C 1
ATOM 691 O O . TYR A 1 88 ? 3.171 -0.717 -4.366 1.00 92.25 88 TYR A O 1
ATOM 699 N N . TYR A 1 89 ? 5.002 0.568 -4.127 1.00 91.69 89 TYR A N 1
ATOM 700 C CA . TYR A 1 89 ? 5.187 0.290 -2.700 1.00 91.69 89 TYR A CA 1
ATOM 701 C C . TYR A 1 89 ? 3.995 0.781 -1.881 1.00 91.69 89 TYR A C 1
ATOM 703 O O . TYR A 1 89 ? 3.430 0.013 -1.103 1.00 91.69 89 TYR A O 1
ATOM 711 N N . VAL A 1 90 ? 3.543 2.019 -2.116 1.00 90.69 90 VAL A N 1
ATOM 712 C CA . VAL A 1 90 ? 2.356 2.573 -1.444 1.00 90.69 90 VAL A CA 1
ATOM 713 C C . VAL A 1 90 ? 1.121 1.713 -1.715 1.00 90.69 90 VAL A C 1
ATOM 715 O O . VAL A 1 90 ? 0.422 1.335 -0.775 1.00 90.69 90 VAL A O 1
ATOM 718 N N . MET A 1 91 ? 0.876 1.346 -2.976 1.00 91.75 91 MET A N 1
ATOM 719 C CA . MET A 1 91 ? -0.272 0.517 -3.353 1.00 91.75 91 MET A CA 1
ATOM 720 C C . MET A 1 91 ? -0.232 -0.867 -2.695 1.00 91.75 91 MET A C 1
ATOM 722 O O . MET A 1 91 ? -1.238 -1.299 -2.130 1.00 91.75 91 MET A O 1
ATOM 726 N N . LYS A 1 92 ? 0.922 -1.550 -2.709 1.00 89.56 92 LYS A N 1
ATOM 727 C CA . LYS A 1 92 ? 1.083 -2.855 -2.052 1.00 89.56 92 LYS A CA 1
ATOM 728 C C . LYS A 1 92 ? 0.875 -2.738 -0.546 1.00 89.56 92 LYS A C 1
ATOM 730 O O . LYS A 1 92 ? 0.149 -3.545 0.019 1.00 89.56 92 LYS A O 1
ATOM 735 N N . HIS A 1 93 ? 1.469 -1.737 0.104 1.00 89.19 93 HIS A N 1
ATOM 736 C CA . HIS A 1 93 ? 1.328 -1.543 1.546 1.00 89.19 93 HIS A CA 1
ATOM 737 C C . HIS A 1 93 ? -0.123 -1.269 1.941 1.00 89.19 9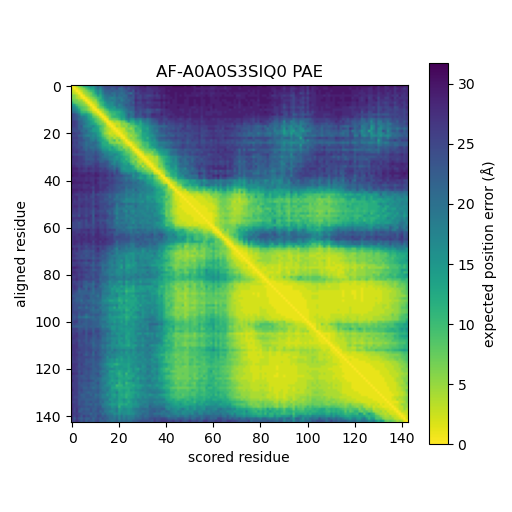3 HIS A C 1
ATOM 739 O O . HIS A 1 93 ? -0.627 -1.937 2.838 1.00 89.19 93 HIS A O 1
ATOM 745 N N . MET A 1 94 ? -0.826 -0.374 1.239 1.00 90.06 94 MET A N 1
ATOM 746 C CA . MET A 1 94 ? -2.256 -0.133 1.474 1.00 90.06 94 MET A CA 1
ATOM 747 C C . MET A 1 94 ? -3.077 -1.414 1.309 1.00 90.06 94 MET A C 1
ATOM 749 O O . MET A 1 94 ? -3.875 -1.750 2.182 1.00 90.06 94 MET A O 1
ATOM 753 N N . HIS A 1 95 ? -2.842 -2.160 0.226 1.00 87.12 95 HIS A N 1
ATOM 754 C CA . HIS A 1 95 ? -3.523 -3.427 -0.017 1.00 87.12 95 HIS A CA 1
ATOM 755 C C . HIS A 1 95 ? -3.268 -4.437 1.111 1.00 87.12 95 HIS A C 1
ATOM 757 O O . HIS A 1 95 ? -4.210 -5.058 1.599 1.00 87.12 95 HIS A O 1
ATOM 763 N N . THR A 1 96 ? -2.020 -4.574 1.569 1.00 87.31 96 THR A N 1
ATOM 764 C CA . THR A 1 96 ? -1.656 -5.467 2.674 1.00 87.31 96 THR A CA 1
ATOM 765 C C . THR A 1 96 ? -2.338 -5.061 3.979 1.00 87.31 96 THR A C 1
ATOM 767 O O . THR A 1 96 ? -2.895 -5.926 4.645 1.00 87.31 96 THR A O 1
ATOM 770 N N . ILE A 1 97 ? -2.359 -3.770 4.330 1.00 88.25 97 ILE A N 1
ATOM 771 C CA . ILE A 1 97 ? -3.027 -3.274 5.550 1.00 88.25 97 ILE A CA 1
ATOM 772 C C . ILE A 1 97 ? -4.508 -3.651 5.539 1.00 88.25 97 ILE A C 1
ATOM 774 O O . ILE A 1 97 ? -5.014 -4.186 6.522 1.00 88.25 97 ILE A O 1
ATOM 778 N N . ILE A 1 98 ? -5.183 -3.423 4.410 1.00 86.00 98 ILE A N 1
ATOM 779 C CA . ILE A 1 98 ? -6.611 -3.715 4.276 1.00 86.00 98 ILE A CA 1
ATOM 780 C C . ILE A 1 98 ? -6.865 -5.224 4.343 1.00 86.00 98 ILE A C 1
ATOM 782 O O . ILE A 1 98 ? -7.706 -5.668 5.118 1.00 86.00 98 ILE A O 1
ATOM 786 N N . CYS A 1 99 ? -6.124 -6.024 3.572 1.00 86.81 99 CYS A N 1
ATOM 787 C CA . CYS A 1 99 ? -6.366 -7.467 3.484 1.00 86.81 99 CYS A CA 1
ATOM 788 C C . CYS A 1 99 ? -6.018 -8.219 4.771 1.00 86.81 99 CYS A C 1
ATOM 790 O O . CYS A 1 99 ? -6.593 -9.266 5.043 1.00 86.81 99 CYS A O 1
ATOM 792 N N . THR A 1 100 ? -5.071 -7.707 5.554 1.00 83.81 100 THR A N 1
ATOM 793 C CA . THR A 1 100 ? -4.663 -8.335 6.819 1.00 83.81 100 THR A CA 1
ATOM 794 C C . THR A 1 100 ? -5.461 -7.838 8.018 1.00 83.81 100 THR A C 1
ATOM 796 O O . THR A 1 100 ? -5.329 -8.403 9.101 1.00 83.81 100 THR A O 1
ATOM 799 N N . ASN A 1 101 ? -6.286 -6.799 7.831 1.00 83.19 101 ASN A N 1
ATOM 800 C CA . ASN A 1 101 ? -7.069 -6.150 8.881 1.00 83.19 101 ASN A CA 1
ATOM 801 C C . ASN A 1 101 ? -6.225 -5.802 10.124 1.00 83.19 101 ASN A C 1
ATOM 803 O O . ASN A 1 101 ? -6.675 -5.919 11.266 1.00 83.19 101 ASN A O 1
ATOM 807 N N . ILE A 1 102 ? -4.965 -5.409 9.905 1.00 78.25 102 ILE A N 1
ATOM 808 C CA . ILE A 1 102 ? -4.056 -5.063 10.992 1.00 78.25 102 ILE A CA 1
ATOM 809 C C . ILE A 1 102 ? -4.368 -3.672 11.530 1.00 78.25 102 ILE A C 1
ATOM 811 O O . ILE A 1 102 ? -4.345 -2.674 10.812 1.00 78.25 102 ILE A O 1
ATOM 815 N N . ILE A 1 103 ? -4.588 -3.630 12.841 1.00 77.81 103 ILE A N 1
ATOM 816 C CA . ILE A 1 103 ? -4.758 -2.404 13.625 1.00 77.81 103 ILE A CA 1
ATOM 817 C C . ILE A 1 103 ? -3.595 -2.169 14.605 1.00 77.81 103 ILE A C 1
ATOM 819 O O . ILE A 1 103 ? -3.402 -1.052 15.082 1.00 77.81 103 ILE A O 1
ATOM 823 N N . GLU A 1 104 ? -2.798 -3.208 14.885 1.00 80.94 104 GLU A N 1
ATOM 824 C CA . GLU A 1 104 ? -1.657 -3.196 15.804 1.00 80.94 104 GLU A CA 1
ATOM 825 C C . GLU A 1 104 ? -0.578 -4.212 15.390 1.00 80.94 104 GLU A C 1
ATOM 827 O O . GLU A 1 104 ? -0.801 -5.061 14.534 1.00 80.94 104 GLU A O 1
ATOM 832 N N . SER A 1 105 ? 0.602 -4.171 16.017 1.00 84.44 105 SER A N 1
ATOM 833 C CA . SER A 1 105 ? 1.711 -5.095 15.707 1.00 84.44 105 SER A CA 1
ATOM 834 C C . SER A 1 105 ? 2.247 -4.993 14.269 1.00 84.44 105 SER A C 1
ATOM 836 O O . SER A 1 105 ? 2.546 -6.004 13.635 1.00 84.44 105 SER A O 1
ATOM 838 N N . TRP A 1 106 ? 2.435 -3.764 13.775 1.00 84.56 106 TRP A N 1
ATOM 839 C CA . TRP A 1 106 ? 2.925 -3.454 12.421 1.00 84.56 106 TRP A CA 1
ATOM 840 C C . TRP A 1 106 ? 4.156 -4.262 11.989 1.00 84.56 106 TRP A C 1
ATOM 842 O O . TRP A 1 106 ? 4.221 -4.695 10.844 1.00 84.56 106 TRP A O 1
ATOM 852 N N . ASN A 1 107 ? 5.080 -4.547 12.910 1.00 85.19 107 ASN A N 1
ATOM 853 C CA . ASN A 1 107 ? 6.299 -5.315 12.637 1.00 85.19 107 ASN A CA 1
ATOM 854 C C . ASN A 1 107 ? 6.039 -6.776 12.223 1.00 85.19 107 ASN A C 1
ATOM 856 O O . ASN A 1 107 ? 6.918 -7.406 11.653 1.00 85.19 107 ASN A O 1
ATOM 860 N N . LYS A 1 108 ? 4.853 -7.347 12.476 1.00 85.69 108 LYS A N 1
ATOM 861 C CA . LYS A 1 108 ? 4.523 -8.696 11.974 1.00 85.69 108 LYS A CA 1
ATOM 862 C C . LYS A 1 108 ? 4.371 -8.731 10.453 1.00 85.69 108 LYS A C 1
ATOM 864 O O . LYS A 1 108 ? 4.577 -9.774 9.849 1.00 85.69 108 LYS A O 1
ATOM 869 N N . ILE A 1 109 ? 3.995 -7.603 9.854 1.00 84.88 109 ILE A N 1
ATOM 870 C CA . ILE A 1 109 ? 3.774 -7.469 8.409 1.00 84.88 109 ILE A CA 1
ATOM 871 C C . ILE A 1 109 ? 4.892 -6.669 7.752 1.00 84.88 109 ILE A C 1
ATOM 873 O O . ILE A 1 109 ? 5.324 -6.977 6.645 1.00 84.88 109 ILE A O 1
ATOM 877 N N . PHE A 1 110 ? 5.349 -5.628 8.436 1.00 86.38 110 PHE A N 1
ATOM 878 C CA . PHE A 1 110 ? 6.346 -4.686 7.964 1.00 86.38 110 PHE A CA 1
ATOM 879 C C . PHE A 1 110 ? 7.629 -4.875 8.770 1.00 86.38 110 PHE A C 1
ATOM 881 O O . PHE A 1 110 ? 7.947 -4.084 9.662 1.00 86.38 110 PHE A O 1
ATOM 888 N N . ASN A 1 111 ? 8.335 -5.965 8.474 1.00 87.56 111 ASN A N 1
ATOM 889 C CA . ASN A 1 111 ? 9.685 -6.218 8.976 1.00 87.56 111 ASN A CA 1
ATOM 890 C C . ASN A 1 111 ? 10.573 -6.854 7.904 1.00 87.56 111 ASN A C 1
ATOM 892 O O . ASN A 1 111 ? 11.292 -7.819 8.143 1.00 87.56 111 ASN A O 1
ATOM 896 N N . ASP A 1 112 ? 10.475 -6.315 6.697 1.00 85.44 112 ASP A N 1
ATOM 897 C CA . ASP A 1 112 ? 11.224 -6.773 5.537 1.00 85.44 112 ASP A CA 1
ATOM 898 C C . ASP A 1 112 ? 11.817 -5.549 4.852 1.00 85.44 112 ASP A C 1
ATOM 900 O O . ASP A 1 112 ? 11.074 -4.687 4.396 1.00 85.44 112 ASP A O 1
ATOM 904 N N . SER A 1 113 ? 13.145 -5.455 4.812 1.00 86.56 113 SER A N 1
ATOM 905 C CA . SER A 1 113 ? 13.863 -4.338 4.186 1.00 86.56 113 SER A CA 1
ATOM 906 C C . SER A 1 113 ? 14.254 -4.622 2.735 1.00 86.56 113 SER A C 1
ATOM 908 O O . SER A 1 113 ? 14.855 -3.754 2.098 1.00 86.56 113 SER A O 1
ATOM 910 N N . SER A 1 114 ? 13.947 -5.815 2.216 1.00 89.12 114 SER A N 1
ATOM 911 C CA . SER A 1 114 ? 14.260 -6.190 0.838 1.00 89.12 114 SER A CA 1
ATOM 912 C C . SER A 1 114 ? 13.508 -5.309 -0.170 1.00 89.12 114 SER A C 1
ATOM 914 O O . SER A 1 114 ? 12.462 -4.737 0.155 1.00 89.12 114 SER A O 1
ATOM 916 N N . PRO A 1 115 ? 14.031 -5.143 -1.394 1.00 89.69 115 PRO A N 1
ATOM 917 C CA . PRO A 1 115 ? 13.272 -4.513 -2.464 1.00 89.69 115 PRO A CA 1
ATOM 918 C C . PRO A 1 115 ? 12.073 -5.379 -2.870 1.00 89.69 115 PRO A C 1
ATOM 920 O O . PRO A 1 115 ? 12.104 -6.605 -2.796 1.00 89.69 115 PRO A O 1
ATOM 923 N N . MET A 1 116 ? 11.000 -4.736 -3.327 1.00 91.19 116 MET A N 1
ATOM 924 C CA . MET A 1 116 ? 9.873 -5.421 -3.956 1.00 91.19 116 MET A CA 1
ATOM 925 C C . MET A 1 116 ? 10.316 -6.078 -5.263 1.00 91.19 116 MET A C 1
ATOM 927 O O . MET A 1 116 ? 11.003 -5.461 -6.075 1.00 91.19 116 MET A O 1
ATOM 931 N N . GLU A 1 117 ? 9.882 -7.316 -5.479 1.00 92.56 117 GLU A N 1
ATOM 932 C CA . GLU A 1 117 ? 10.199 -8.043 -6.701 1.00 92.56 117 GLU A CA 1
ATOM 933 C C . GLU A 1 117 ? 9.491 -7.436 -7.917 1.00 92.56 117 GLU A C 1
ATOM 935 O O . GLU A 1 117 ? 8.367 -6.932 -7.832 1.00 92.56 117 GLU A O 1
ATOM 940 N N . ALA A 1 118 ? 10.120 -7.538 -9.088 1.00 91.69 118 ALA A N 1
ATOM 941 C CA . ALA A 1 118 ? 9.521 -7.065 -10.332 1.00 91.69 118 ALA A CA 1
ATOM 942 C C . ALA A 1 118 ? 8.167 -7.743 -10.612 1.00 91.69 118 ALA A C 1
ATOM 944 O O . ALA A 1 118 ? 7.230 -7.077 -11.043 1.00 91.69 118 ALA A O 1
ATOM 945 N N . ALA A 1 119 ? 8.029 -9.034 -10.293 1.00 94.31 119 ALA A N 1
ATOM 946 C CA . ALA A 1 119 ? 6.780 -9.776 -10.461 1.00 94.31 119 ALA A CA 1
ATOM 947 C C . ALA A 1 119 ? 5.615 -9.174 -9.649 1.00 94.31 119 ALA A C 1
ATOM 949 O O . ALA A 1 119 ? 4.515 -9.025 -10.182 1.00 94.31 119 ALA A O 1
ATOM 950 N N . ASP A 1 120 ? 5.872 -8.748 -8.406 1.00 91.44 120 ASP A N 1
ATOM 951 C CA . ASP A 1 120 ? 4.890 -8.055 -7.563 1.00 91.44 120 ASP A CA 1
ATOM 952 C C . ASP A 1 120 ? 4.434 -6.732 -8.208 1.00 91.44 120 ASP A C 1
ATOM 954 O O . ASP A 1 120 ? 3.241 -6.415 -8.226 1.00 91.44 120 ASP A O 1
ATOM 958 N N . MET A 1 121 ? 5.371 -5.953 -8.759 1.00 93.12 121 MET A N 1
ATOM 959 C CA . MET A 1 121 ? 5.063 -4.686 -9.434 1.00 93.12 121 MET A CA 1
ATOM 960 C C . MET A 1 121 ? 4.267 -4.901 -10.726 1.00 93.12 121 MET A C 1
ATOM 962 O O . MET A 1 121 ? 3.299 -4.181 -10.994 1.00 93.12 121 MET A O 1
ATOM 966 N N . GLU A 1 122 ? 4.634 -5.919 -11.504 1.00 94.94 122 GLU A N 1
ATOM 967 C CA . GLU A 1 122 ? 3.902 -6.338 -12.697 1.00 94.94 122 GLU A CA 1
ATOM 968 C C . GLU A 1 122 ? 2.464 -6.760 -12.369 1.00 94.94 122 GLU A C 1
ATOM 970 O O . GLU A 1 122 ? 1.525 -6.372 -13.070 1.00 94.94 122 GLU A O 1
ATOM 975 N N . ASP A 1 123 ? 2.263 -7.504 -11.280 1.00 93.56 123 ASP A N 1
ATOM 976 C CA . ASP A 1 123 ? 0.935 -7.905 -10.818 1.00 93.56 123 ASP A CA 1
ATOM 977 C C . ASP A 1 123 ? 0.081 -6.706 -10.417 1.00 93.56 123 ASP A C 1
ATOM 979 O O . ASP A 1 123 ? -1.090 -6.625 -10.799 1.00 93.56 123 ASP A O 1
ATOM 983 N N . ILE A 1 124 ? 0.658 -5.737 -9.701 1.00 92.62 124 ILE A N 1
ATOM 984 C CA . ILE A 1 124 ? -0.031 -4.482 -9.378 1.00 92.62 124 ILE A CA 1
ATOM 985 C C . ILE A 1 124 ? -0.478 -3.797 -10.672 1.00 92.62 124 ILE A C 1
ATOM 987 O O . ILE A 1 124 ? -1.651 -3.437 -10.800 1.00 92.62 124 ILE A O 1
ATOM 991 N N . ARG A 1 125 ? 0.413 -3.665 -11.661 1.00 94.31 125 ARG A N 1
ATOM 992 C CA . ARG A 1 125 ? 0.084 -3.015 -12.935 1.00 94.31 125 ARG A CA 1
ATOM 993 C C . ARG A 1 125 ? -1.022 -3.747 -13.689 1.00 94.31 125 ARG A C 1
ATOM 995 O O . ARG A 1 125 ? -1.971 -3.106 -14.137 1.00 94.31 125 ARG A O 1
ATOM 1002 N N . ARG A 1 126 ? -0.937 -5.077 -13.798 1.00 95.25 126 ARG A N 1
ATOM 1003 C CA . ARG A 1 126 ? -1.954 -5.910 -14.459 1.00 95.25 126 ARG A CA 1
ATOM 1004 C C . ARG A 1 126 ? -3.317 -5.793 -13.790 1.00 95.25 126 ARG A C 1
ATOM 1006 O O . ARG A 1 126 ? -4.323 -5.639 -14.487 1.00 95.25 126 ARG A O 1
ATOM 1013 N N . ASN A 1 127 ? -3.357 -5.832 -12.461 1.00 90.38 127 ASN A N 1
ATOM 1014 C CA . ASN A 1 127 ? -4.599 -5.721 -11.699 1.00 90.38 127 ASN A CA 1
ATOM 1015 C C . ASN A 1 127 ? -5.249 -4.347 -11.898 1.00 90.38 127 ASN A C 1
ATOM 1017 O O . ASN A 1 127 ? -6.443 -4.273 -12.194 1.00 90.38 127 ASN A O 1
ATOM 1021 N N . TRP A 1 128 ? -4.466 -3.266 -11.829 1.00 88.94 128 TRP A N 1
ATOM 1022 C CA . TRP A 1 128 ? -4.964 -1.912 -12.078 1.00 88.94 128 TRP A CA 1
ATOM 1023 C C . TRP A 1 128 ? -5.433 -1.704 -13.513 1.00 88.94 128 TRP A C 1
ATOM 1025 O O . TRP A 1 128 ? -6.522 -1.173 -13.720 1.00 88.94 128 TRP A O 1
ATOM 1035 N N . ALA A 1 129 ? -4.662 -2.156 -14.502 1.00 92.69 129 ALA A N 1
ATOM 1036 C CA . ALA A 1 129 ? -5.056 -2.070 -15.904 1.00 92.69 129 ALA A CA 1
ATOM 1037 C C . ALA A 1 129 ? -6.371 -2.824 -16.155 1.00 92.69 129 ALA A C 1
ATOM 1039 O O . ALA A 1 129 ? -7.301 -2.273 -16.742 1.00 92.69 129 ALA A O 1
ATOM 1040 N N . SER A 1 130 ? -6.487 -4.050 -15.640 1.00 92.56 130 SER A N 1
ATOM 1041 C CA . SER A 1 130 ? -7.705 -4.861 -15.757 1.00 92.56 130 SER A CA 1
ATOM 1042 C C . SER A 1 130 ? -8.904 -4.183 -15.097 1.00 92.56 130 SER A C 1
ATOM 1044 O O . SER A 1 130 ? -9.992 -4.135 -15.674 1.00 92.56 130 SER A O 1
ATOM 1046 N N . PHE A 1 131 ? -8.705 -3.608 -13.909 1.00 87.25 131 PHE A N 1
ATOM 1047 C CA . PHE A 1 131 ? -9.739 -2.862 -13.206 1.00 87.25 131 PHE A CA 1
ATOM 1048 C C . PHE A 1 131 ? -10.201 -1.637 -14.005 1.00 87.25 131 PHE A C 1
ATOM 1050 O O . PHE A 1 131 ? -11.398 -1.509 -14.267 1.00 87.25 131 PHE A O 1
ATOM 1057 N N . ILE A 1 132 ? -9.275 -0.781 -14.448 1.00 89.31 132 ILE A N 1
ATOM 1058 C CA . ILE A 1 132 ? -9.579 0.428 -15.229 1.00 89.31 132 ILE A CA 1
ATOM 1059 C C . ILE A 1 132 ? -10.333 0.059 -16.509 1.00 89.31 132 ILE A C 1
ATOM 1061 O O . ILE A 1 132 ? -11.381 0.634 -16.790 1.00 89.31 132 ILE A O 1
ATOM 1065 N N . LEU A 1 133 ? -9.864 -0.954 -17.245 1.00 91.62 133 LEU A N 1
ATOM 1066 C CA . LEU A 1 133 ? -10.542 -1.449 -18.444 1.00 91.62 133 LEU A CA 1
A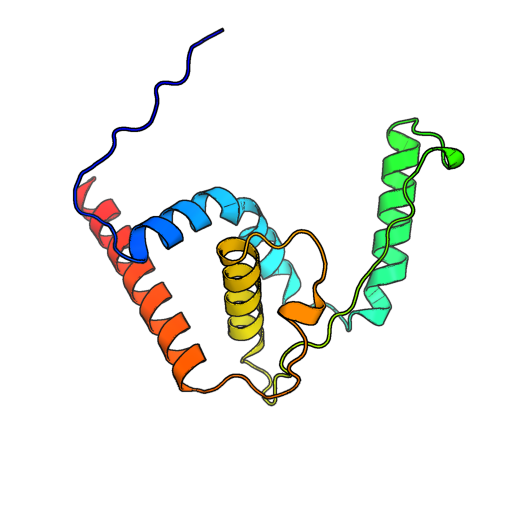TOM 1067 C C . LEU A 1 133 ? -11.959 -1.945 -18.143 1.00 91.62 133 LEU A C 1
ATOM 1069 O O . LEU A 1 133 ? -12.878 -1.677 -18.917 1.00 91.62 133 LEU A O 1
ATOM 1073 N N . SER A 1 134 ? -12.158 -2.642 -17.021 1.00 89.00 134 SER A N 1
ATOM 1074 C CA . SER A 1 134 ? -13.490 -3.096 -16.613 1.00 89.00 134 SER A CA 1
ATOM 1075 C C . SER A 1 134 ? -14.432 -1.923 -16.329 1.00 89.00 134 SER A C 1
ATOM 1077 O O . SER A 1 134 ? -15.577 -1.938 -16.772 1.00 89.00 134 SER A O 1
ATOM 1079 N N . VAL A 1 135 ? -13.945 -0.877 -15.654 1.00 87.81 135 VAL A N 1
ATOM 1080 C CA . VAL A 1 135 ? -14.728 0.326 -15.353 1.00 87.81 135 VAL A CA 1
ATOM 1081 C C . VAL A 1 135 ? -15.084 1.066 -16.638 1.00 87.81 135 VAL A C 1
ATOM 1083 O O . VAL A 1 135 ? -16.249 1.400 -16.838 1.00 87.81 135 VAL A O 1
ATOM 1086 N N . SER A 1 136 ? -14.120 1.255 -17.541 1.00 87.88 136 SER A N 1
ATOM 1087 C CA . SER A 1 136 ? -14.345 1.934 -18.819 1.00 87.88 136 SER A CA 1
ATOM 1088 C C . SER A 1 136 ? -15.368 1.213 -19.697 1.00 87.88 136 SER A C 1
ATOM 1090 O O . SER A 1 136 ? -16.228 1.863 -20.285 1.00 87.88 136 SER A O 1
ATOM 1092 N N . ARG A 1 137 ? -15.327 -0.126 -19.756 1.00 86.62 137 ARG A N 1
ATOM 1093 C CA . ARG A 1 137 ? -16.326 -0.921 -20.493 1.00 86.62 137 ARG A CA 1
ATOM 1094 C C . ARG A 1 137 ? -17.723 -0.767 -19.898 1.00 86.62 137 ARG A C 1
ATOM 1096 O O . ARG A 1 137 ? -18.658 -0.494 -20.638 1.00 86.62 137 ARG A O 1
ATOM 1103 N N . ASN A 1 138 ? -17.849 -0.864 -18.574 1.00 82.94 138 ASN A N 1
ATOM 1104 C CA . ASN A 1 138 ? -19.139 -0.717 -17.896 1.00 82.94 138 ASN A CA 1
ATOM 1105 C C . ASN A 1 138 ? -19.735 0.690 -18.076 1.00 82.94 138 ASN A C 1
ATOM 1107 O O . ASN A 1 138 ? -20.945 0.842 -18.197 1.00 82.94 138 ASN A O 1
ATOM 1111 N N . LEU A 1 139 ? -18.892 1.727 -18.110 1.00 78.38 139 LEU A N 1
ATOM 1112 C CA . LEU A 1 139 ? -19.321 3.098 -18.397 1.00 78.38 139 LEU A CA 1
ATOM 1113 C C . LEU A 1 139 ? -19.784 3.270 -19.848 1.00 78.38 139 LEU A C 1
ATOM 1115 O O . LEU A 1 139 ? -20.717 4.028 -20.099 1.00 78.38 139 LEU A O 1
ATOM 1119 N N . ALA A 1 140 ? -19.151 2.576 -20.794 1.00 74.31 140 ALA A N 1
ATOM 1120 C CA . ALA A 1 140 ? -19.546 2.611 -22.198 1.00 74.31 140 ALA A CA 1
ATOM 1121 C C . ALA A 1 140 ? -20.891 1.908 -22.444 1.00 74.31 140 ALA A C 1
ATOM 1123 O O . ALA A 1 140 ? -21.651 2.363 -23.286 1.00 74.31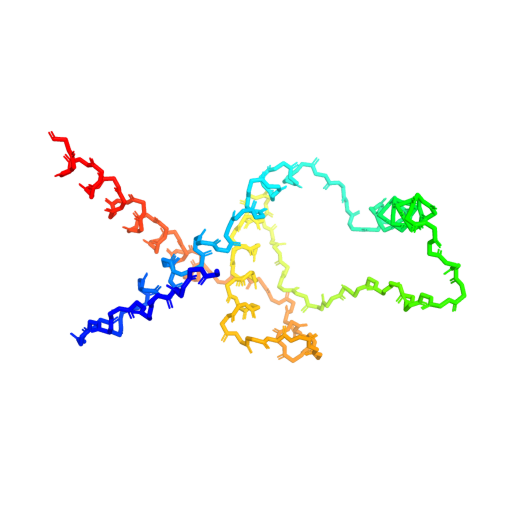 140 ALA A O 1
ATOM 1124 N N . THR A 1 141 ? -21.211 0.853 -21.688 1.00 72.62 141 THR A N 1
ATOM 1125 C CA . THR A 1 141 ? -22.493 0.128 -21.787 1.00 72.62 141 THR A CA 1
ATOM 1126 C C . THR A 1 141 ? -23.669 0.827 -21.096 1.00 72.62 141 THR A C 1
ATOM 1128 O O . THR A 1 141 ? -24.793 0.350 -21.185 1.00 72.62 141 THR A O 1
ATOM 1131 N N . LEU A 1 142 ? -23.414 1.911 -20.356 1.00 66.19 142 LEU A N 1
ATOM 1132 C CA . LEU A 1 142 ? -24.439 2.722 -19.683 1.00 66.19 142 LEU A CA 1
ATOM 1133 C C . LEU A 1 142 ? -24.901 3.931 -20.521 1.00 66.19 142 LEU A C 1
ATOM 1135 O O . LEU A 1 142 ? -25.746 4.692 -20.051 1.00 66.19 142 LEU A O 1
ATOM 1139 N N . LYS A 1 143 ? -24.328 4.130 -21.713 1.00 51.53 143 LYS A N 1
ATOM 1140 C CA . LYS A 1 143 ? -24.754 5.126 -22.706 1.00 51.53 143 LYS A CA 1
ATOM 1141 C C . LYS A 1 143 ? -25.608 4.464 -23.775 1.00 51.53 143 LYS A C 1
ATOM 1143 O O . LYS A 1 143 ? -26.532 5.153 -24.251 1.00 51.53 143 LYS A O 1
#

Radius of gyration: 19.59 Å; Cα contacts (8 Å, |Δi|>4): 47; chains: 1; bounding box: 51×42×52 Å

Secondary structure (DSSP, 8-state):
-PPPPPP---TT---HHHHHHHHHHT-TTHHHHHTTTT---HHHHHHHHHHHHHHHHHHTT--GGGPPPP-----BPPPP-SSS-HHHHHHHHHHHHHHHT-SS-GGGTSB--SPPPHHHHHHHHHHHHHHHHHHHHHHHTT-

Sequence (143 aa):
MKKVKPLLEIPGAESKLSLWKANLALMKPLKAALEFSMWPHPLTLSPKILRSLEAHSRLRGVPSISRKKMQIITPNCRRQLGSYECGYYVMKHMHTIICTNIIESWNKIFNDSSPMEAADMEDIRRNWASFILSVSRNLATLK

InterPro domains:
  IPR003653 Ulp1 protease family, C-terminal catalytic domain [PF02902] (72-129)
  IPR038765 Papain-like cysteine peptidase superfamily [SSF54001] (63-135)

pLDDT: mean 70.13, std 21.32, range [31.03, 95.25]

Foldseek 3Di:
DDDDDPDDDDPDPPDPLVVVVVVVVVCPCVVVVVVVLPDDDPVVCVVVVQVVVVVVCVVVVHDPVPDDDDDDDDFAAADDPDDPCVVLRVVVVVVCCVVVVDPDDVNVPRVDHHHDDPVSSVVVVVSVVVNVVVVVVVVVVVD

Mean predicted aligned error: 14.35 Å

Solvent-accessible surface area (backbone atoms only — not comparable to full-atom values): 9179 Å² total; per-residue (Å²): 135,87,81,81,78,83,81,79,84,70,90,87,63,95,44,76,65,54,62,53,56,55,47,55,79,68,38,75,61,52,69,60,50,67,72,50,81,80,65,76,66,73,84,72,47,52,67,55,55,53,50,52,51,50,51,53,34,55,76,68,71,51,65,82,83,81,54,81,78,87,77,89,80,84,64,46,50,55,40,79,86,68,93,80,53,65,65,56,54,51,53,51,50,54,50,48,44,63,77,65,68,62,88,67,70,59,56,82,79,27,67,42,65,55,60,80,52,68,67,60,51,52,48,52,51,52,53,51,51,53,50,52,53,52,51,54,52,56,57,60,75,74,111